Protein AF-A0A9W9PUA3-F1 (afdb_monomer_lite)

Foldseek 3Di:
DDDFLVNDPVNVVWDFAFDDQCCVVPDHHPPDDPDDPNLRRLVRVLVGCVVVVPDDPVNVVSLVVNCVVPVPPVVSD

Sequence (77 aa):
MADTYASDPEWADITPIPLNDGSESGAMPLATIAYPDEYLDATSYLRAVMAANEMSERALKLTENVISMNPAHYTVW

Organism: NCBI:txid1132637

Structure (mmCIF, N/CA/C/O backbone):
data_AF-A0A9W9PUA3-F1
#
_entry.id   AF-A0A9W9PUA3-F1
#
loop_
_atom_site.group_PDB
_atom_site.id
_atom_site.type_symbol
_atom_site.label_atom_id
_atom_site.label_alt_id
_atom_site.label_comp_id
_atom_site.label_asym_id
_atom_site.label_entity_id
_atom_site.label_seq_id
_atom_site.pdbx_PDB_ins_code
_atom_site.Cartn_x
_atom_site.Cartn_y
_atom_site.Cartn_z
_atom_site.occupancy
_atom_site.B_iso_or_equiv
_atom_site.auth_seq_id
_atom_site.auth_comp_id
_atom_site.auth_asym_id
_atom_site.auth_atom_id
_atom_site.pdbx_PDB_model_num
ATOM 1 N N . MET A 1 1 ? -9.016 -19.041 2.353 1.00 40.56 1 MET A N 1
ATOM 2 C CA . MET A 1 1 ? -9.262 -17.990 1.351 1.00 40.56 1 MET A CA 1
ATOM 3 C C . MET A 1 1 ? -8.874 -16.719 2.061 1.00 40.56 1 MET A C 1
ATOM 5 O O . MET A 1 1 ? -9.420 -16.508 3.133 1.00 40.56 1 MET A O 1
ATOM 9 N N . ALA A 1 2 ? -7.826 -16.031 1.617 1.00 49.81 2 ALA A N 1
ATOM 10 C CA . ALA A 1 2 ? -7.401 -14.812 2.293 1.00 49.81 2 ALA A CA 1
ATOM 11 C C . ALA A 1 2 ? -8.472 -13.744 2.068 1.00 49.81 2 ALA A C 1
ATOM 13 O O . ALA A 1 2 ? -8.890 -13.531 0.929 1.00 49.81 2 ALA A O 1
ATOM 14 N N . ASP A 1 3 ? -8.967 -13.157 3.153 1.00 62.84 3 ASP A N 1
ATOM 15 C CA . ASP A 1 3 ? -9.899 -12.040 3.090 1.00 62.84 3 ASP A CA 1
ATOM 16 C C . ASP A 1 3 ? -9.175 -10.848 2.451 1.00 62.84 3 ASP A C 1
ATOM 18 O O . ASP A 1 3 ? -8.191 -10.340 2.985 1.00 62.84 3 ASP A O 1
ATOM 22 N N . THR A 1 4 ? -9.621 -10.456 1.258 1.00 79.88 4 THR A N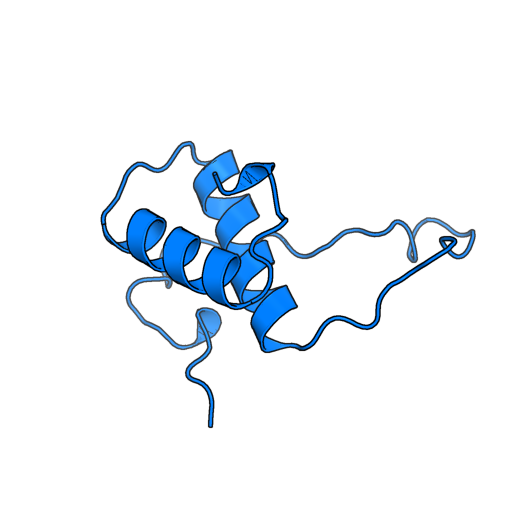 1
ATOM 23 C CA . THR A 1 4 ? -9.089 -9.305 0.518 1.00 79.88 4 THR A CA 1
ATOM 24 C C . THR A 1 4 ? -9.638 -8.003 1.094 1.00 79.88 4 THR A C 1
ATOM 26 O O . THR A 1 4 ? -10.805 -7.947 1.493 1.00 79.88 4 THR A O 1
ATOM 29 N N . TYR A 1 5 ? -8.853 -6.927 1.063 1.00 88.38 5 TYR A N 1
ATOM 30 C CA . TYR A 1 5 ? -9.299 -5.597 1.494 1.00 88.38 5 TYR A CA 1
ATOM 31 C C . TYR A 1 5 ? -10.499 -5.112 0.669 1.00 88.38 5 TYR A C 1
ATOM 33 O O . TYR A 1 5 ? -11.405 -4.478 1.198 1.00 88.38 5 TYR A O 1
ATOM 41 N N . ALA A 1 6 ? -10.572 -5.509 -0.604 1.00 86.31 6 ALA A N 1
ATOM 42 C CA . ALA A 1 6 ? -11.699 -5.210 -1.489 1.00 86.31 6 ALA A CA 1
ATOM 43 C C . ALA A 1 6 ? -13.052 -5.782 -1.024 1.00 86.31 6 ALA A C 1
ATOM 45 O O . ALA A 1 6 ? -14.102 -5.251 -1.388 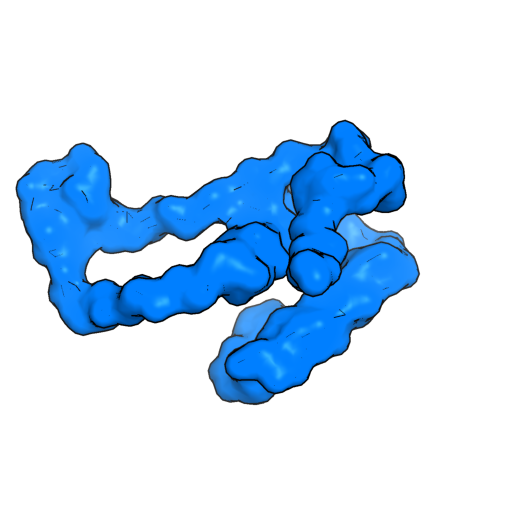1.00 86.31 6 ALA A O 1
ATOM 46 N N . SER A 1 7 ? -13.049 -6.872 -0.252 1.00 88.12 7 SER A N 1
ATOM 47 C CA . SER A 1 7 ? -14.268 -7.493 0.287 1.00 88.12 7 SER A CA 1
ATOM 48 C C . SER A 1 7 ? -14.638 -7.003 1.687 1.00 88.12 7 SER A C 1
ATOM 50 O O . SER A 1 7 ? -15.731 -7.309 2.165 1.00 88.12 7 SER A O 1
ATOM 52 N N . ASP A 1 8 ? -13.746 -6.264 2.344 1.00 91.62 8 ASP A N 1
ATOM 53 C CA . ASP A 1 8 ? -13.956 -5.778 3.699 1.00 91.62 8 ASP A CA 1
ATOM 54 C C . ASP A 1 8 ? -14.787 -4.477 3.677 1.00 91.62 8 ASP A C 1
ATOM 56 O O . ASP A 1 8 ? -14.373 -3.480 3.074 1.00 91.62 8 ASP A O 1
ATOM 60 N N . PRO A 1 9 ? -15.970 -4.445 4.321 1.00 92.69 9 PRO A N 1
ATOM 61 C CA . PRO A 1 9 ? -16.792 -3.240 4.383 1.00 92.69 9 PRO A CA 1
ATOM 62 C C . PRO A 1 9 ? -16.096 -2.065 5.084 1.00 92.69 9 PRO A C 1
ATOM 64 O O . PRO A 1 9 ? -16.466 -0.922 4.813 1.00 92.69 9 PRO A O 1
ATOM 67 N N . GLU A 1 10 ? -15.094 -2.308 5.942 1.00 92.69 10 GLU A N 1
ATOM 68 C CA . GLU A 1 10 ? -14.280 -1.248 6.553 1.00 92.69 10 GLU A CA 1
ATOM 69 C C . GLU A 1 10 ? -13.431 -0.486 5.527 1.00 92.69 10 GLU A C 1
ATOM 71 O O . GLU A 1 10 ? -12.930 0.583 5.856 1.00 92.69 10 GLU A O 1
ATOM 76 N N . TRP A 1 11 ? -13.272 -1.000 4.305 1.00 94.75 11 TRP A N 1
ATOM 77 C CA . TRP A 1 11 ? -12.467 -0.401 3.236 1.00 94.75 11 TRP A CA 1
ATOM 78 C C . TRP A 1 11 ? -13.306 0.092 2.048 1.00 94.75 11 TRP A C 1
ATOM 80 O O . TRP A 1 11 ? -12.758 0.526 1.035 1.00 94.75 11 TRP A O 1
ATOM 90 N N . ALA A 1 12 ? -14.637 0.052 2.158 1.00 93.19 12 ALA A N 1
ATOM 91 C CA . ALA A 1 12 ? -15.552 0.388 1.066 1.00 93.19 12 ALA A CA 1
ATOM 92 C C . ALA A 1 12 ? -15.569 1.885 0.689 1.00 93.19 12 ALA A C 1
ATOM 94 O O . ALA A 1 12 ? -16.005 2.245 -0.404 1.00 93.19 12 ALA A O 1
ATOM 95 N N . ASP A 1 13 ? -15.127 2.765 1.587 1.00 94.56 13 ASP A N 1
ATOM 96 C CA . ASP A 1 13 ? -15.081 4.219 1.404 1.00 94.56 13 ASP A CA 1
ATOM 97 C C . ASP A 1 13 ? -13.800 4.717 0.717 1.00 94.56 13 ASP A C 1
ATOM 99 O O . ASP A 1 13 ? -13.749 5.878 0.305 1.00 94.56 13 ASP A O 1
ATOM 103 N N . ILE A 1 14 ? -12.785 3.862 0.553 1.00 94.81 14 ILE A N 1
ATOM 104 C CA . ILE A 1 14 ? -11.515 4.228 -0.075 1.00 94.81 14 ILE A CA 1
ATOM 105 C C . ILE A 1 14 ? -11.253 3.392 -1.330 1.00 94.81 14 ILE A C 1
ATOM 107 O O . ILE A 1 14 ? -11.408 2.176 -1.356 1.00 94.81 14 ILE A O 1
ATOM 111 N N . THR A 1 15 ? -10.857 4.062 -2.413 1.00 96.19 15 THR A N 1
ATOM 112 C CA . THR A 1 15 ? -10.518 3.391 -3.675 1.00 96.19 15 THR A CA 1
ATOM 113 C C . THR A 1 15 ? -9.030 3.034 -3.687 1.00 96.19 15 THR A C 1
ATOM 115 O O . THR A 1 15 ? -8.208 3.944 -3.547 1.00 96.19 15 THR A O 1
ATOM 118 N N . PRO A 1 16 ? -8.652 1.755 -3.870 1.00 96.50 16 PRO A N 1
ATOM 119 C CA . PRO A 1 16 ? -7.250 1.357 -3.915 1.00 96.50 16 PRO A CA 1
ATOM 120 C C . PRO A 1 16 ? -6.536 1.964 -5.129 1.00 96.50 16 PRO A C 1
ATOM 122 O O . PRO A 1 16 ? -7.115 2.103 -6.208 1.00 96.50 16 PRO A O 1
ATOM 125 N N . ILE A 1 17 ? -5.254 2.297 -4.961 1.00 97.50 17 ILE A N 1
ATOM 126 C CA . ILE A 1 17 ? -4.404 2.818 -6.038 1.00 97.50 17 ILE A CA 1
ATOM 127 C C . ILE A 1 17 ? -3.486 1.685 -6.524 1.00 97.50 17 ILE A C 1
ATOM 129 O O . ILE A 1 17 ? -2.524 1.346 -5.820 1.00 97.50 17 ILE A O 1
ATOM 133 N N . PRO A 1 18 ? -3.748 1.089 -7.704 1.00 95.62 18 PRO A N 1
ATOM 134 C CA . PRO A 1 18 ? -2.990 -0.057 -8.194 1.00 95.62 18 PRO A CA 1
ATOM 135 C C . PRO A 1 18 ? -1.522 0.292 -8.458 1.00 95.62 18 PRO A C 1
ATOM 137 O O . PRO A 1 18 ? -1.151 1.454 -8.639 1.00 95.62 18 PRO A O 1
ATOM 140 N N . LEU A 1 19 ? -0.670 -0.734 -8.479 1.00 95.12 19 LEU A N 1
ATOM 141 C CA . LEU A 1 19 ? 0.727 -0.571 -8.867 1.00 95.12 19 LEU A CA 1
ATOM 142 C C . LEU A 1 19 ? 0.798 -0.139 -10.336 1.00 95.12 19 LEU A C 1
ATOM 144 O O . LEU A 1 19 ? 0.270 -0.819 -11.209 1.00 95.12 19 LEU A O 1
ATOM 148 N N . ASN A 1 20 ? 1.506 0.955 -10.598 1.00 94.19 20 ASN A N 1
ATOM 149 C CA . ASN A 1 20 ? 1.941 1.321 -11.938 1.00 94.19 20 ASN A CA 1
ATOM 150 C C . ASN A 1 20 ? 3.456 1.103 -12.028 1.00 94.19 20 ASN A C 1
ATOM 152 O O . ASN A 1 20 ? 4.233 1.907 -11.513 1.00 94.19 20 ASN A O 1
ATOM 156 N N . ASP A 1 21 ? 3.863 -0.001 -12.649 1.00 92.12 21 ASP A N 1
ATOM 157 C CA . ASP A 1 21 ? 5.265 -0.374 -12.872 1.00 92.12 21 ASP A CA 1
ATOM 158 C C . ASP A 1 21 ? 5.808 0.106 -14.232 1.00 92.12 21 ASP A C 1
ATOM 160 O O . ASP A 1 21 ? 6.952 -0.180 -14.584 1.00 92.12 21 ASP A O 1
ATOM 164 N N . GLY A 1 22 ? 4.999 0.844 -15.000 1.00 90.75 22 GLY A N 1
ATOM 165 C CA . GLY A 1 22 ? 5.354 1.351 -16.323 1.00 90.75 22 GLY A CA 1
ATOM 166 C C . GLY A 1 22 ? 5.164 0.357 -17.470 1.00 90.75 22 GLY A C 1
ATOM 167 O O . GLY A 1 22 ? 5.452 0.721 -18.611 1.00 90.75 22 GLY A O 1
ATOM 168 N N . SER A 1 23 ? 4.642 -0.849 -17.224 1.00 88.50 23 SER A N 1
ATOM 169 C CA . SER A 1 23 ? 4.373 -1.854 -18.270 1.00 88.50 23 SER A CA 1
ATOM 170 C C . SER A 1 23 ? 3.456 -1.354 -19.397 1.00 88.50 23 SER A C 1
ATOM 172 O O . SER A 1 23 ? 3.630 -1.742 -20.552 1.00 88.50 23 SER A O 1
ATOM 174 N N . GLU A 1 24 ? 2.549 -0.421 -19.104 1.00 85.50 24 GLU A N 1
ATOM 175 C CA . GLU A 1 24 ? 1.638 0.183 -20.088 1.00 85.50 24 GLU A CA 1
ATOM 176 C C . GLU A 1 24 ? 2.263 1.335 -20.903 1.00 85.50 24 GLU A C 1
ATOM 178 O O . GLU A 1 24 ? 1.676 1.801 -21.878 1.00 85.50 24 GLU A O 1
ATOM 183 N N . SER A 1 25 ? 3.464 1.805 -20.543 1.00 83.94 25 SER A N 1
ATOM 184 C CA . SER A 1 25 ? 4.104 2.988 -21.154 1.00 83.94 25 SER A CA 1
ATOM 185 C C . SER A 1 25 ? 4.916 2.697 -22.429 1.00 83.94 25 SER A C 1
ATOM 187 O O . SER A 1 25 ? 5.497 3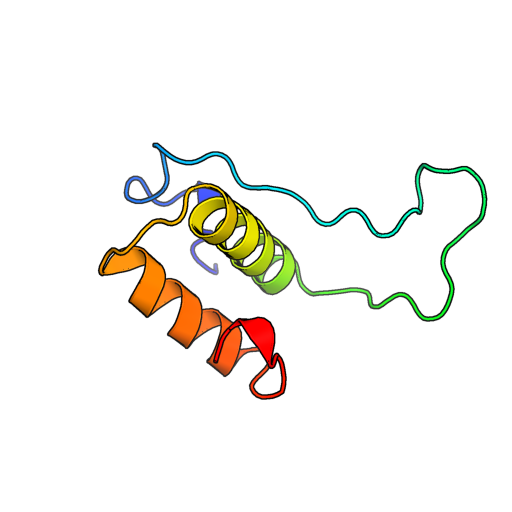.604 -23.026 1.00 83.94 25 SER A O 1
ATOM 189 N N . GLY A 1 26 ? 4.929 1.438 -22.879 1.00 85.69 26 GLY A N 1
ATOM 190 C CA . GLY A 1 26 ? 5.477 0.996 -24.164 1.00 85.69 26 GLY A CA 1
ATOM 191 C C . GLY A 1 26 ? 6.710 0.098 -24.048 1.00 85.69 26 GL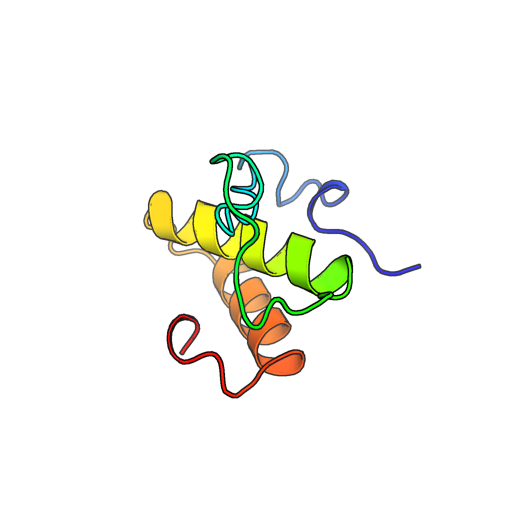Y A C 1
ATOM 192 O O . GLY A 1 26 ? 6.751 -0.955 -24.680 1.00 85.69 26 GLY A O 1
ATOM 193 N N . ALA A 1 27 ? 7.707 0.477 -23.242 1.00 90.25 27 ALA A N 1
ATOM 194 C CA . ALA A 1 27 ? 8.873 -0.370 -22.972 1.00 90.25 27 ALA A CA 1
ATOM 195 C C . ALA A 1 27 ? 8.635 -1.235 -21.726 1.00 90.25 27 ALA A C 1
ATOM 197 O O . ALA A 1 27 ? 8.142 -0.737 -20.717 1.00 90.25 27 ALA A O 1
ATOM 198 N N . MET A 1 28 ? 9.012 -2.518 -21.774 1.00 91.06 28 MET A N 1
ATOM 199 C CA . MET A 1 28 ? 8.861 -3.397 -20.610 1.00 91.06 28 MET A CA 1
ATOM 200 C C . MET A 1 28 ? 9.809 -2.982 -19.471 1.00 91.06 28 MET A C 1
ATOM 202 O O . MET A 1 28 ? 11.006 -2.798 -19.726 1.00 91.06 28 MET A O 1
ATOM 206 N N . PRO A 1 29 ? 9.313 -2.876 -18.225 1.00 94.19 29 PRO A N 1
ATOM 207 C CA . PRO A 1 29 ? 10.144 -2.566 -17.070 1.00 94.19 29 PRO A CA 1
ATOM 208 C C . PRO A 1 29 ? 11.161 -3.676 -16.778 1.00 94.19 29 PRO A C 1
ATOM 210 O O . PRO A 1 29 ? 10.945 -4.856 -17.060 1.00 94.19 29 PRO A O 1
ATOM 213 N N . LEU A 1 30 ? 12.299 -3.283 -16.207 1.00 94.69 30 LEU A N 1
ATOM 214 C CA . LEU A 1 30 ? 13.374 -4.194 -15.815 1.00 94.69 30 LEU A CA 1
ATOM 215 C C . LEU A 1 30 ? 13.235 -4.584 -14.343 1.00 94.69 30 LEU A C 1
ATOM 217 O O . LEU A 1 30 ? 12.811 -3.772 -13.527 1.00 94.69 30 LEU A O 1
ATOM 221 N N . ALA A 1 31 ? 13.656 -5.808 -14.010 1.00 94.94 31 ALA A N 1
ATOM 222 C CA . ALA A 1 31 ? 13.624 -6.347 -12.646 1.00 94.94 31 ALA A CA 1
ATOM 223 C C . ALA A 1 31 ? 12.231 -6.273 -11.987 1.00 94.94 31 ALA A C 1
ATOM 225 O O . ALA A 1 31 ? 12.107 -5.970 -10.801 1.00 94.94 31 ALA A O 1
ATOM 226 N N . THR A 1 32 ? 11.183 -6.562 -12.762 1.00 94.69 32 THR A N 1
ATOM 227 C CA . THR A 1 32 ? 9.833 -6.715 -12.223 1.00 94.69 32 THR A CA 1
ATOM 228 C C . THR A 1 32 ? 9.762 -7.883 -11.252 1.00 94.69 32 THR A C 1
ATOM 230 O O . THR A 1 32 ? 10.496 -8.869 -11.357 1.00 94.69 32 THR A O 1
ATOM 233 N N . ILE A 1 33 ? 8.845 -7.773 -10.301 1.00 95.00 33 ILE A N 1
ATOM 234 C CA . ILE A 1 33 ? 8.564 -8.822 -9.332 1.00 95.00 33 ILE A CA 1
ATOM 235 C C . ILE A 1 33 ? 7.118 -9.249 -9.548 1.00 95.00 33 ILE A C 1
ATOM 237 O O . ILE A 1 33 ? 6.211 -8.421 -9.556 1.00 95.00 33 ILE A O 1
ATOM 241 N N . ALA A 1 34 ? 6.906 -10.551 -9.723 1.00 95.19 34 ALA A N 1
ATOM 242 C CA . ALA A 1 34 ? 5.572 -11.134 -9.739 1.00 95.19 34 ALA A CA 1
ATOM 243 C C . ALA A 1 34 ? 5.054 -11.216 -8.296 1.00 95.19 34 ALA A C 1
ATOM 245 O O . ALA A 1 34 ? 5.214 -12.234 -7.622 1.00 95.19 34 ALA A O 1
ATOM 246 N N . TYR A 1 35 ? 4.526 -10.100 -7.794 1.00 94.75 35 TYR A N 1
ATOM 247 C CA . TYR A 1 35 ? 3.991 -10.014 -6.440 1.00 94.75 35 TYR A CA 1
ATOM 248 C C . TYR A 1 35 ? 2.751 -10.907 -6.274 1.00 94.75 35 TYR A C 1
ATOM 250 O O . TYR A 1 35 ? 1.938 -10.980 -7.196 1.00 94.75 35 TYR A O 1
ATOM 258 N N . PRO A 1 36 ? 2.569 -11.552 -5.108 1.00 94.69 36 PRO A N 1
ATOM 259 C CA . PRO A 1 36 ? 1.316 -12.222 -4.776 1.00 94.69 36 PRO A CA 1
ATOM 260 C C . PRO A 1 36 ? 0.138 -11.240 -4.761 1.00 94.69 36 PRO A C 1
ATOM 262 O O . PRO A 1 36 ? 0.309 -10.085 -4.362 1.00 94.69 36 PRO A O 1
ATOM 265 N N . ASP A 1 37 ? -1.059 -11.718 -5.110 1.00 93.31 37 ASP A N 1
ATOM 266 C CA . ASP A 1 37 ? -2.278 -10.895 -5.157 1.00 93.31 37 ASP A CA 1
ATOM 267 C C . ASP A 1 37 ? -2.564 -10.199 -3.815 1.00 93.31 37 ASP A C 1
ATOM 269 O O . ASP A 1 37 ? -2.899 -9.019 -3.790 1.00 93.31 37 ASP A O 1
ATOM 273 N N . GLU A 1 38 ? -2.333 -10.887 -2.693 1.00 92.88 38 GLU A N 1
ATOM 274 C CA . GLU A 1 38 ? -2.496 -10.340 -1.335 1.00 92.88 38 GLU A CA 1
ATOM 275 C C . GLU A 1 38 ? -1.589 -9.122 -1.080 1.00 92.88 38 GLU A C 1
ATOM 277 O O . GLU A 1 38 ? -1.998 -8.138 -0.460 1.00 92.88 38 GLU A O 1
ATOM 282 N N . TYR A 1 39 ? -0.359 -9.151 -1.603 1.00 94.62 39 TYR A N 1
ATOM 283 C CA . TYR A 1 39 ? 0.584 -8.042 -1.473 1.00 94.62 39 TYR A CA 1
ATOM 284 C C . TYR A 1 39 ? 0.223 -6.877 -2.398 1.00 94.62 39 TYR A C 1
ATOM 286 O O . TYR A 1 39 ? 0.344 -5.708 -2.015 1.00 94.62 39 TYR A O 1
ATOM 294 N N . LEU A 1 40 ? -0.232 -7.177 -3.619 1.00 95.31 40 LEU A N 1
ATOM 295 C CA . LEU A 1 40 ? -0.730 -6.159 -4.545 1.00 95.31 40 LEU A CA 1
ATOM 296 C C . LEU A 1 40 ? -1.949 -5.442 -3.967 1.00 95.31 40 LEU A C 1
ATOM 298 O O . LEU A 1 40 ? -2.003 -4.215 -4.031 1.00 95.31 40 LEU A O 1
ATOM 302 N N . ASP A 1 41 ? -2.876 -6.181 -3.360 1.00 95.19 41 ASP A N 1
ATOM 303 C CA . ASP A 1 41 ? -4.071 -5.632 -2.723 1.00 95.19 41 ASP A CA 1
ATOM 304 C C . ASP A 1 41 ? -3.687 -4.716 -1.550 1.00 95.19 41 ASP A C 1
ATOM 306 O O . ASP A 1 41 ? -3.936 -3.507 -1.588 1.00 95.19 41 ASP A O 1
ATOM 310 N N . ALA A 1 42 ? -2.931 -5.237 -0.576 1.00 96.00 42 ALA A N 1
ATOM 311 C CA . ALA A 1 42 ? -2.504 -4.471 0.596 1.00 96.00 42 ALA A CA 1
ATOM 312 C C . ALA A 1 42 ? -1.721 -3.200 0.230 1.00 96.00 42 ALA A C 1
ATOM 314 O O . ALA A 1 42 ? -1.993 -2.116 0.746 1.00 96.00 42 ALA A O 1
ATOM 315 N N . THR A 1 43 ? -0.758 -3.293 -0.694 1.00 96.88 43 THR A N 1
ATOM 316 C CA . THR A 1 43 ? 0.027 -2.112 -1.093 1.00 96.88 43 THR A CA 1
ATOM 317 C C . THR A 1 43 ? -0.789 -1.111 -1.908 1.00 96.88 43 THR A C 1
ATOM 319 O O . THR A 1 43 ? -0.479 0.081 -1.883 1.00 96.88 43 THR A O 1
ATOM 322 N N . SER A 1 44 ? -1.849 -1.545 -2.594 1.00 97.06 44 SER A N 1
ATOM 323 C CA . SER A 1 44 ? -2.748 -0.636 -3.313 1.00 97.06 44 SER A CA 1
ATOM 324 C C . SER A 1 44 ? -3.631 0.167 -2.363 1.00 97.06 44 SER A C 1
ATOM 326 O O . SER A 1 44 ? -3.808 1.373 -2.562 1.00 97.06 44 SER A O 1
ATOM 328 N N . TYR A 1 45 ? -4.101 -0.458 -1.284 1.00 97.25 45 TYR A N 1
ATOM 329 C CA . TYR A 1 45 ? -4.761 0.248 -0.186 1.00 97.25 45 TYR A CA 1
ATOM 330 C C . TYR A 1 45 ? -3.793 1.145 0.590 1.00 97.25 45 TYR A C 1
ATOM 332 O O . TYR A 1 45 ? -4.152 2.275 0.920 1.00 97.25 45 TYR A O 1
ATOM 340 N N . LEU A 1 46 ? -2.539 0.716 0.784 1.00 97.56 46 LEU A N 1
ATOM 341 C CA . LEU A 1 46 ? -1.510 1.532 1.440 1.00 97.56 46 LEU A CA 1
ATOM 342 C C . LEU A 1 46 ? -1.274 2.840 0.678 1.00 97.56 46 LEU A C 1
ATOM 344 O O . LEU A 1 46 ? -1.278 3.917 1.271 1.00 97.56 46 LEU A O 1
ATOM 348 N N . ARG A 1 47 ? -1.142 2.770 -0.654 1.00 98.25 47 ARG A N 1
ATOM 349 C CA . ARG A 1 47 ? -1.024 3.970 -1.497 1.00 98.25 47 ARG A CA 1
ATOM 350 C C . ARG A 1 47 ? -2.230 4.897 -1.339 1.00 98.25 47 ARG A C 1
ATOM 352 O O . ARG A 1 47 ? -2.044 6.111 -1.290 1.00 98.25 47 ARG A O 1
ATOM 359 N N . ALA A 1 48 ? -3.440 4.344 -1.247 1.00 97.69 48 ALA A N 1
ATOM 360 C CA . ALA A 1 48 ? -4.660 5.131 -1.110 1.00 97.69 48 ALA A CA 1
ATOM 361 C C . ALA A 1 48 ? -4.723 5.885 0.229 1.00 97.69 48 ALA A C 1
ATOM 363 O O . ALA A 1 48 ? -4.922 7.101 0.228 1.00 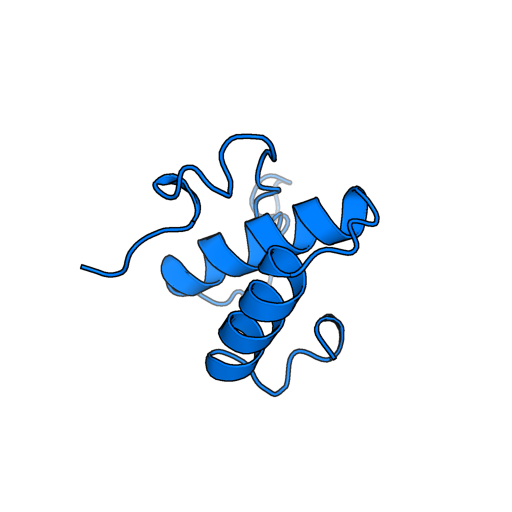97.69 48 ALA A O 1
ATOM 364 N N . VAL A 1 49 ? -4.484 5.205 1.359 1.00 97.56 49 VAL A N 1
ATOM 365 C CA . VAL A 1 49 ? -4.520 5.850 2.689 1.00 97.56 49 VAL A CA 1
ATOM 366 C C . VAL A 1 49 ? -3.422 6.897 2.840 1.00 97.56 49 VAL A C 1
ATOM 368 O O . VAL A 1 49 ? -3.664 7.974 3.384 1.00 97.56 49 VAL A O 1
ATOM 371 N N . MET A 1 50 ? -2.233 6.633 2.287 1.00 97.56 50 MET A N 1
ATOM 372 C CA . MET A 1 50 ? -1.131 7.594 2.283 1.00 97.56 50 MET A CA 1
ATOM 373 C C . MET A 1 50 ? -1.464 8.835 1.448 1.00 97.56 50 MET A C 1
ATOM 375 O O . MET A 1 50 ? -1.191 9.953 1.881 1.00 97.56 50 MET A O 1
ATOM 379 N N . ALA A 1 51 ? -2.081 8.662 0.274 1.00 97.56 51 ALA A N 1
ATOM 380 C CA . ALA A 1 51 ? -2.497 9.776 -0.579 1.00 97.56 51 ALA A CA 1
ATOM 381 C C . ALA A 1 51 ? -3.594 10.636 0.071 1.00 97.56 51 ALA A C 1
ATOM 383 O O . ALA A 1 51 ? -3.595 11.856 -0.089 1.00 97.56 51 ALA A O 1
ATOM 384 N N . ALA A 1 52 ? -4.498 10.012 0.831 1.00 97.19 52 ALA A N 1
ATOM 385 C CA . ALA A 1 52 ? -5.520 10.701 1.617 1.00 97.19 52 ALA A CA 1
ATOM 386 C C . ALA A 1 52 ? -4.979 11.313 2.924 1.00 97.19 52 ALA A C 1
ATOM 388 O O . ALA A 1 52 ? -5.709 12.038 3.601 1.00 97.19 52 ALA A O 1
ATOM 389 N N . ASN A 1 53 ? -3.716 11.036 3.281 1.00 97.12 53 ASN A N 1
ATOM 390 C CA . ASN A 1 53 ? -3.130 11.358 4.583 1.00 97.12 53 ASN A CA 1
ATOM 391 C C . ASN A 1 53 ? -4.017 10.868 5.748 1.00 97.12 53 ASN A C 1
ATOM 393 O O . ASN A 1 53 ? -4.231 11.576 6.736 1.00 97.12 53 ASN A O 1
ATOM 397 N N . GLU A 1 54 ? -4.584 9.669 5.595 1.00 97.38 54 GLU A N 1
ATOM 398 C CA . GLU A 1 54 ? -5.501 9.073 6.560 1.00 97.38 54 GLU A CA 1
ATOM 399 C C . GLU A 1 54 ? -4.745 8.583 7.802 1.00 97.38 54 GLU A C 1
ATOM 401 O O . GLU A 1 54 ? -3.769 7.843 7.699 1.00 97.38 54 GLU A O 1
ATOM 406 N N . MET A 1 55 ? -5.234 8.966 8.984 1.00 97.44 55 MET A N 1
ATOM 407 C CA . MET A 1 55 ? -4.704 8.532 10.278 1.00 97.44 55 MET A CA 1
ATOM 408 C C . MET A 1 55 ? -5.811 7.792 11.032 1.00 97.44 55 MET A C 1
ATOM 410 O O . MET A 1 55 ? -6.672 8.416 11.653 1.00 97.44 55 MET A O 1
ATOM 414 N N . SER A 1 56 ? -5.826 6.464 10.931 1.00 96.88 56 SER A N 1
ATOM 415 C CA . SER A 1 56 ? -6.901 5.614 11.456 1.00 96.88 56 SER A CA 1
ATOM 416 C C . SER A 1 56 ? -6.372 4.277 11.989 1.00 96.88 56 SER A C 1
ATOM 418 O O . SER A 1 56 ? -5.286 3.824 11.628 1.00 96.88 56 SER A O 1
ATOM 420 N N . GLU A 1 57 ? -7.168 3.610 12.827 1.00 97.12 57 GLU A N 1
ATOM 421 C CA . GLU A 1 57 ? -6.852 2.271 13.349 1.00 97.12 57 GLU A CA 1
ATOM 422 C C . GLU A 1 57 ? -6.762 1.216 12.233 1.00 97.12 57 GLU A C 1
ATOM 424 O O . GLU A 1 57 ? -5.926 0.314 12.289 1.00 97.12 57 GLU A O 1
ATOM 429 N N . ARG A 1 58 ? -7.585 1.331 11.179 1.00 96.06 58 ARG A N 1
ATOM 430 C CA . ARG A 1 58 ? -7.512 0.422 10.021 1.00 96.06 58 ARG A CA 1
ATOM 431 C C . ARG A 1 58 ? -6.215 0.613 9.230 1.00 96.06 58 ARG A C 1
ATOM 433 O O . ARG A 1 58 ? -5.620 -0.376 8.813 1.00 96.06 58 ARG A O 1
ATOM 440 N N . ALA A 1 59 ? -5.732 1.852 9.095 1.00 97.06 59 ALA A N 1
ATOM 441 C CA . ALA A 1 59 ? -4.451 2.133 8.454 1.00 97.06 59 ALA A CA 1
ATOM 442 C C . ALA A 1 59 ? -3.281 1.555 9.268 1.00 97.06 59 ALA A C 1
ATOM 444 O O . ALA A 1 59 ? -2.357 0.995 8.686 1.00 97.06 59 ALA A O 1
ATOM 445 N N . LEU A 1 60 ? -3.354 1.602 10.603 1.00 97.12 60 LEU A N 1
ATOM 446 C CA . LEU A 1 60 ? -2.360 0.977 11.482 1.00 97.12 60 LEU A CA 1
ATOM 447 C C . LEU A 1 60 ? -2.332 -0.558 11.344 1.00 97.12 60 LEU A C 1
ATOM 449 O O . LEU A 1 60 ? -1.263 -1.155 11.263 1.00 97.12 60 LEU A O 1
ATOM 453 N N . LYS A 1 61 ? -3.493 -1.216 11.261 1.00 96.75 61 LYS A N 1
ATOM 454 C CA . LYS A 1 61 ? -3.554 -2.667 10.994 1.00 96.75 61 LYS A CA 1
ATOM 455 C C . LYS A 1 61 ? -3.029 -3.019 9.599 1.00 96.75 61 LYS A C 1
ATOM 457 O O . LYS A 1 61 ? -2.372 -4.043 9.417 1.00 96.75 61 LYS A O 1
ATOM 462 N N . LEU A 1 62 ? -3.304 -2.167 8.610 1.00 96.38 62 LEU A N 1
ATOM 463 C CA . LEU A 1 62 ? -2.782 -2.327 7.256 1.00 96.38 62 LEU A CA 1
ATOM 464 C C . LEU A 1 62 ? -1.248 -2.261 7.238 1.00 96.38 62 LEU A C 1
ATOM 466 O O . LEU A 1 62 ? -0.622 -3.086 6.569 1.00 96.38 62 LEU A O 1
ATOM 470 N N . THR A 1 63 ? -0.631 -1.328 7.975 1.00 97.38 63 THR A N 1
ATOM 471 C CA . THR A 1 63 ? 0.836 -1.245 8.035 1.00 97.38 63 THR A CA 1
ATOM 472 C C . THR A 1 63 ? 1.448 -2.491 8.672 1.00 97.38 63 THR A C 1
ATOM 474 O O . THR A 1 63 ? 2.407 -3.033 8.122 1.00 97.38 63 THR A O 1
ATOM 477 N N . GLU A 1 64 ? 0.850 -3.022 9.744 1.00 97.00 64 GLU A N 1
ATOM 478 C CA . GLU A 1 64 ? 1.258 -4.296 10.353 1.00 97.00 64 GLU A CA 1
ATOM 479 C C . GLU A 1 64 ? 1.212 -5.456 9.343 1.00 97.00 64 GLU A C 1
ATOM 481 O O . GLU A 1 64 ? 2.181 -6.211 9.216 1.00 97.00 64 GLU A O 1
ATOM 486 N N . ASN A 1 65 ? 0.130 -5.563 8.563 1.00 95.69 65 ASN A N 1
ATOM 487 C CA . ASN A 1 65 ? 0.000 -6.611 7.551 1.00 95.69 65 ASN A CA 1
ATOM 488 C C . ASN A 1 65 ? 1.080 -6.481 6.457 1.00 95.69 65 ASN A C 1
ATOM 490 O O . ASN A 1 65 ? 1.777 -7.450 6.147 1.00 95.69 65 ASN A O 1
ATOM 494 N N . VAL A 1 66 ? 1.306 -5.276 5.921 1.00 96.75 66 VAL A N 1
ATOM 495 C CA . VAL A 1 66 ? 2.348 -5.049 4.901 1.00 96.75 66 VAL A CA 1
ATOM 496 C C . VAL A 1 66 ? 3.752 -5.348 5.444 1.00 96.75 66 VAL A C 1
ATOM 498 O O . VAL A 1 66 ? 4.548 -5.966 4.733 1.00 96.75 66 VAL A O 1
ATOM 501 N N . ILE A 1 67 ? 4.050 -4.986 6.698 1.00 97.69 67 ILE A N 1
ATOM 502 C CA . ILE A 1 67 ? 5.323 -5.318 7.363 1.00 97.69 67 ILE A CA 1
ATOM 503 C C . ILE A 1 67 ? 5.484 -6.835 7.515 1.00 97.69 67 ILE A C 1
ATOM 505 O O . ILE A 1 67 ? 6.584 -7.351 7.315 1.00 97.69 67 ILE A O 1
ATOM 509 N N . SER A 1 68 ? 4.406 -7.566 7.816 1.00 96.75 68 SER A N 1
ATOM 510 C CA . SER A 1 68 ? 4.452 -9.030 7.933 1.00 96.75 68 SER A CA 1
ATOM 511 C C . SER A 1 68 ? 4.828 -9.721 6.612 1.00 96.75 68 SER A C 1
ATOM 513 O O . SER A 1 68 ? 5.531 -10.733 6.625 1.00 96.75 68 SER A O 1
ATOM 515 N N . MET A 1 69 ? 4.427 -9.140 5.473 1.00 96.12 69 MET A N 1
ATOM 516 C CA . MET A 1 69 ? 4.746 -9.642 4.131 1.00 96.12 69 MET A CA 1
ATOM 517 C C . MET A 1 69 ? 6.112 -9.166 3.618 1.00 96.12 69 MET A C 1
ATOM 519 O O . MET A 1 69 ? 6.823 -9.918 2.951 1.00 96.12 69 MET A O 1
ATOM 523 N N . ASN A 1 70 ? 6.483 -7.915 3.897 1.00 96.50 70 ASN A N 1
ATOM 524 C CA . ASN A 1 70 ? 7.760 -7.330 3.497 1.00 96.50 70 ASN A CA 1
ATOM 525 C C . ASN A 1 70 ? 8.297 -6.388 4.594 1.00 96.50 70 ASN A C 1
ATOM 527 O O . ASN A 1 70 ? 8.102 -5.171 4.513 1.00 96.50 70 ASN A O 1
ATOM 531 N N . PRO A 1 71 ? 9.047 -6.909 5.583 1.00 96.69 71 PRO A N 1
ATOM 532 C CA . PRO A 1 71 ? 9.562 -6.098 6.687 1.00 96.69 71 PRO A CA 1
ATOM 533 C C . PRO A 1 71 ? 10.644 -5.098 6.252 1.00 96.69 71 PRO A C 1
ATOM 535 O O . PRO A 1 71 ? 10.973 -4.184 7.006 1.00 96.69 71 PRO A O 1
ATOM 538 N N . ALA A 1 72 ? 11.190 -5.247 5.038 1.00 97.31 72 ALA A N 1
ATOM 539 C CA . ALA A 1 72 ? 12.161 -4.330 4.443 1.00 97.31 72 ALA A CA 1
ATOM 540 C C . ALA A 1 72 ? 11.507 -3.178 3.651 1.00 97.31 72 ALA A C 1
ATOM 542 O O . ALA A 1 72 ? 12.214 -2.358 3.059 1.00 97.31 72 ALA A O 1
ATOM 543 N N . HIS A 1 73 ? 10.173 -3.088 3.621 1.00 96.75 73 HIS A N 1
ATOM 544 C CA . HIS A 1 73 ? 9.465 -1.987 2.975 1.00 96.75 73 HIS A CA 1
ATOM 545 C C . HIS A 1 73 ? 9.584 -0.706 3.820 1.00 96.75 73 HIS A C 1
ATOM 547 O O . HIS A 1 73 ? 8.752 -0.4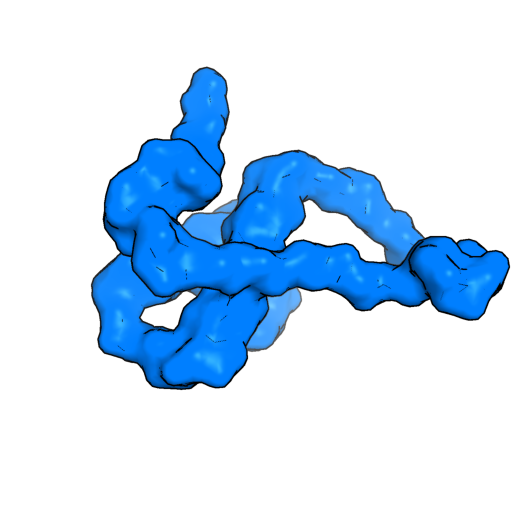07 4.662 1.00 96.75 73 HIS A O 1
ATOM 553 N N . TYR A 1 74 ? 10.612 0.103 3.577 1.00 97.06 74 TYR A N 1
ATOM 554 C CA . TYR A 1 74 ? 10.909 1.277 4.411 1.00 97.06 74 TYR A CA 1
ATOM 555 C C . TYR A 1 74 ? 9.789 2.328 4.471 1.00 97.06 74 TYR A C 1
ATOM 557 O O . TYR A 1 74 ? 9.685 3.026 5.462 1.00 97.06 74 TYR A O 1
ATOM 565 N N . THR A 1 75 ? 8.957 2.468 3.434 1.00 96.62 75 THR A N 1
ATOM 566 C CA . THR A 1 75 ? 7.865 3.463 3.419 1.00 96.62 75 THR A CA 1
ATOM 567 C C . THR A 1 75 ? 6.723 3.157 4.389 1.00 96.62 75 THR A C 1
ATOM 569 O O . THR A 1 75 ? 5.977 4.068 4.724 1.00 96.62 75 THR A O 1
ATOM 572 N N . VAL A 1 76 ? 6.539 1.893 4.788 1.00 96.75 76 VAL A N 1
ATOM 573 C CA . VAL A 1 76 ? 5.464 1.524 5.724 1.00 96.75 76 VAL A CA 1
ATOM 574 C C . VAL A 1 76 ? 5.894 1.642 7.195 1.00 96.75 76 VAL A C 1
ATOM 576 O O . VAL A 1 76 ? 5.039 1.598 8.075 1.00 96.75 76 VAL A O 1
ATOM 579 N N . TRP A 1 77 ? 7.198 1.807 7.449 1.00 94.94 77 TRP A N 1
ATOM 580 C CA . TRP A 1 77 ? 7.776 2.138 8.756 1.00 94.94 77 TRP A CA 1
ATOM 581 C C . TRP A 1 77 ? 7.741 3.645 9.012 1.00 94.94 77 TRP A C 1
ATOM 583 O O . TRP A 1 77 ? 7.493 4.021 10.179 1.00 94.94 77 TRP A O 1
#

Radius of gyration: 13.23 Å; chains: 1; bounding box: 30×29×38 Å

Secondary structure (DSSP, 8-state):
----GGG-GGGTTS-------SGGGSSPPSS-----HHHHHHHHHHHHHHHTT---HHHHHHHHHHHHH-TT-GGG-

InterPro domains:
  IPR002088 Protein prenyltransferase, alpha subunit [PS51147] (55-77)

pLDDT: mean 92.89, std 9.32, range [40.56, 98.25]